Protein AF-A0A925R4R4-F1 (afdb_monomer)

pLDDT: mean 84.8, std 14.22, range [38.25, 97.5]

Radius of gyration: 17.51 Å; Cα contacts (8 Å, |Δi|>4): 88; chains: 1; bounding box: 53×33×51 Å

Structure (mmCIF, N/CA/C/O backbone):
data_AF-A0A925R4R4-F1
#
_entry.id   AF-A0A925R4R4-F1
#
loop_
_atom_site.group_PDB
_atom_site.id
_atom_site.type_symbol
_atom_site.label_atom_id
_atom_site.label_alt_id
_atom_site.label_comp_id
_atom_site.label_asym_id
_atom_site.label_entity_id
_atom_site.label_seq_id
_atom_site.pdbx_PDB_ins_code
_atom_site.Cartn_x
_atom_site.Cartn_y
_atom_site.Cartn_z
_atom_site.occupancy
_atom_site.B_iso_or_equiv
_atom_site.auth_seq_id
_atom_site.auth_comp_id
_atom_site.auth_asym_id
_atom_site.auth_atom_id
_atom_site.pdbx_PDB_model_num
ATOM 1 N N . MET A 1 1 ? 38.343 -11.899 -3.369 1.00 38.25 1 MET A N 1
ATOM 2 C CA . MET A 1 1 ? 37.595 -11.495 -4.575 1.00 38.25 1 MET A CA 1
ATOM 3 C C . MET A 1 1 ? 36.294 -10.876 -4.097 1.00 38.25 1 MET A C 1
ATOM 5 O O . MET A 1 1 ? 35.310 -11.574 -3.901 1.00 38.25 1 MET A O 1
ATOM 9 N N . THR A 1 2 ? 36.350 -9.599 -3.729 1.00 48.00 2 THR A N 1
ATOM 10 C CA . THR A 1 2 ? 35.191 -8.818 -3.292 1.00 48.00 2 THR A CA 1
ATOM 11 C C . THR A 1 2 ? 34.324 -8.568 -4.515 1.00 48.00 2 THR A C 1
ATOM 13 O O . THR A 1 2 ? 34.769 -7.934 -5.466 1.00 48.00 2 THR A O 1
ATOM 16 N N . ILE A 1 3 ? 33.123 -9.143 -4.524 1.00 58.44 3 ILE A N 1
ATOM 17 C CA . ILE A 1 3 ? 32.081 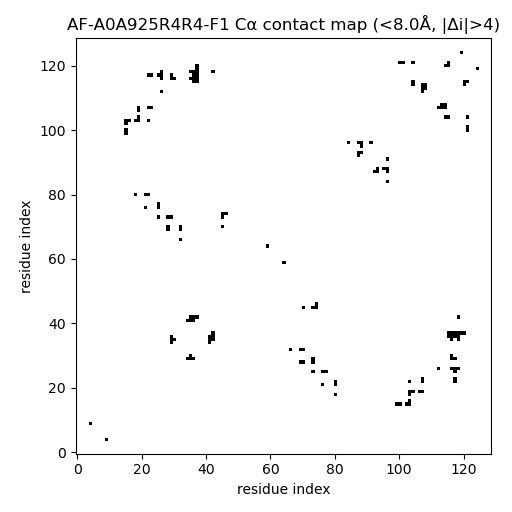-8.772 -5.476 1.00 58.44 3 ILE A CA 1
ATOM 18 C C . ILE A 1 3 ? 31.743 -7.320 -5.137 1.00 58.44 3 ILE A C 1
ATOM 20 O O . ILE A 1 3 ? 31.110 -7.072 -4.113 1.00 58.44 3 ILE A O 1
ATOM 24 N N . ASP A 1 4 ? 32.232 -6.367 -5.932 1.00 63.25 4 ASP A N 1
ATOM 25 C CA . ASP A 1 4 ? 31.729 -4.995 -5.890 1.00 63.25 4 ASP A CA 1
ATOM 26 C C . ASP A 1 4 ? 30.260 -5.077 -6.305 1.00 63.25 4 ASP A C 1
ATOM 28 O O . ASP A 1 4 ? 29.926 -5.232 -7.481 1.00 63.25 4 ASP A O 1
ATOM 32 N N . ALA A 1 5 ? 29.376 -5.115 -5.311 1.00 72.81 5 ALA A N 1
ATOM 33 C CA . ALA A 1 5 ? 27.947 -5.131 -5.548 1.00 72.81 5 ALA A CA 1
ATOM 34 C C . ALA A 1 5 ? 27.579 -3.833 -6.269 1.00 72.81 5 ALA A C 1
ATOM 36 O O . ALA A 1 5 ? 27.929 -2.748 -5.800 1.00 72.81 5 ALA A O 1
ATOM 37 N N . ASP A 1 6 ? 26.877 -3.946 -7.400 1.00 86.25 6 ASP A N 1
ATOM 38 C CA . ASP A 1 6 ? 26.402 -2.782 -8.144 1.00 86.25 6 ASP A CA 1
ATOM 39 C C . ASP A 1 6 ? 25.627 -1.858 -7.181 1.00 86.25 6 ASP A C 1
ATOM 41 O O . ASP A 1 6 ? 24.615 -2.279 -6.603 1.00 86.25 6 ASP A O 1
ATOM 45 N N . PRO A 1 7 ? 26.074 -0.604 -6.975 1.00 86.31 7 PRO A N 1
ATOM 46 C CA . PRO A 1 7 ? 25.433 0.318 -6.044 1.00 86.31 7 PRO A CA 1
ATOM 47 C C . PRO A 1 7 ? 23.960 0.572 -6.387 1.00 86.31 7 PRO A C 1
ATOM 49 O O . PRO A 1 7 ? 23.170 0.888 -5.492 1.00 86.31 7 PRO A O 1
ATOM 52 N N . ARG A 1 8 ? 23.559 0.403 -7.655 1.00 85.56 8 ARG A N 1
ATOM 53 C CA . ARG A 1 8 ? 22.151 0.476 -8.068 1.00 85.56 8 ARG A CA 1
ATOM 54 C C . ARG A 1 8 ? 21.357 -0.719 -7.559 1.00 85.56 8 ARG A C 1
ATOM 56 O O . ARG A 1 8 ? 20.294 -0.519 -6.978 1.00 85.56 8 ARG A O 1
ATOM 63 N N . ALA A 1 9 ? 21.887 -1.930 -7.706 1.00 86.62 9 ALA A N 1
ATOM 64 C CA . ALA A 1 9 ? 21.247 -3.146 -7.210 1.00 86.62 9 ALA A CA 1
ATOM 65 C C . ALA A 1 9 ? 21.070 -3.110 -5.682 1.00 86.62 9 ALA A C 1
ATOM 67 O O . ALA A 1 9 ? 19.983 -3.387 -5.177 1.00 86.62 9 ALA A O 1
ATOM 68 N N . VAL A 1 10 ? 22.095 -2.664 -4.945 1.00 90.38 10 VAL A N 1
ATOM 69 C CA . VAL A 1 10 ? 22.011 -2.491 -3.481 1.00 90.38 10 VAL A CA 1
ATOM 70 C C . VAL A 1 10 ? 20.940 -1.466 -3.097 1.00 90.38 10 VAL A C 1
ATOM 72 O O . VAL A 1 10 ? 20.226 -1.649 -2.110 1.00 90.38 10 VAL A O 1
ATOM 75 N N . ARG A 1 11 ? 20.805 -0.377 -3.862 1.00 88.31 11 ARG A N 1
ATOM 76 C CA . ARG A 1 11 ? 19.768 0.633 -3.623 1.00 88.31 11 ARG A CA 1
ATOM 77 C C . ARG A 1 11 ? 18.367 0.075 -3.869 1.00 88.31 11 ARG A C 1
ATOM 79 O O . ARG A 1 11 ? 17.511 0.276 -3.012 1.00 88.31 11 ARG A O 1
ATOM 86 N N . LEU A 1 12 ? 18.150 -0.638 -4.976 1.00 88.56 12 LEU A N 1
ATOM 87 C CA . LEU A 1 12 ? 16.862 -1.273 -5.280 1.00 88.56 12 LEU A CA 1
ATOM 88 C C . LEU A 1 12 ? 16.451 -2.247 -4.175 1.00 88.56 12 LEU A C 1
ATOM 90 O O . LEU A 1 12 ? 15.332 -2.166 -3.682 1.00 88.56 12 LEU A O 1
ATOM 94 N N . GLN A 1 13 ? 17.377 -3.088 -3.714 1.00 89.88 13 GLN A N 1
ATOM 95 C CA . GLN A 1 13 ? 17.101 -4.041 -2.641 1.00 89.88 13 GLN A CA 1
ATOM 96 C C . GLN A 1 13 ? 16.700 -3.343 -1.331 1.00 89.88 13 GLN A C 1
ATOM 98 O O . GLN A 1 13 ? 15.817 -3.801 -0.608 1.00 89.88 13 GLN A O 1
ATOM 103 N N . ARG A 1 14 ? 17.325 -2.201 -1.011 1.00 89.31 14 ARG A N 1
ATOM 104 C CA . ARG A 1 14 ? 16.925 -1.388 0.149 1.00 89.31 14 ARG A CA 1
ATOM 105 C C . ARG A 1 14 ? 15.538 -0.779 -0.036 1.00 89.31 14 ARG A C 1
ATOM 107 O O . ARG A 1 14 ? 14.764 -0.769 0.915 1.00 89.31 14 ARG A O 1
ATOM 114 N N . MET A 1 15 ? 15.231 -0.283 -1.235 1.00 89.62 15 MET A N 1
ATOM 115 C CA . MET A 1 15 ? 13.910 0.261 -1.565 1.00 89.62 15 MET A CA 1
ATOM 116 C C . MET A 1 15 ? 12.824 -0.810 -1.412 1.00 89.62 15 MET A C 1
ATOM 118 O O . MET A 1 15 ? 11.823 -0.548 -0.750 1.00 89.62 15 MET A O 1
ATOM 122 N N . GLU A 1 16 ? 13.054 -2.013 -1.944 1.00 90.44 16 GLU A N 1
ATOM 123 C CA . GLU A 1 16 ? 12.167 -3.174 -1.804 1.00 90.44 16 GLU A CA 1
ATOM 124 C C . GLU A 1 16 ? 11.945 -3.523 -0.329 1.00 90.44 16 GLU A C 1
ATOM 126 O O . GLU A 1 16 ? 10.805 -3.573 0.130 1.00 90.44 16 GLU A O 1
ATOM 131 N N . ALA A 1 17 ? 13.024 -3.681 0.445 1.00 90.62 17 ALA A N 1
ATOM 132 C CA . ALA A 1 17 ? 12.938 -4.050 1.855 1.00 90.62 17 ALA A CA 1
ATOM 133 C C . ALA A 1 17 ? 12.178 -3.007 2.692 1.00 90.62 17 ALA A C 1
ATOM 135 O O . ALA A 1 17 ? 11.295 -3.365 3.473 1.00 90.62 17 ALA A O 1
ATOM 136 N N . SER A 1 18 ? 12.480 -1.715 2.513 1.00 91.31 18 SER A N 1
ATOM 137 C CA . SER A 1 18 ? 11.774 -0.635 3.214 1.00 91.31 18 SER A CA 1
ATOM 138 C C . SER A 1 18 ? 10.297 -0.565 2.827 1.00 91.31 18 SER A C 1
ATOM 140 O O . SER A 1 18 ? 9.448 -0.296 3.678 1.00 91.31 18 SER A O 1
ATOM 142 N N . PHE A 1 19 ? 9.973 -0.822 1.560 1.00 93.38 19 PHE A N 1
ATOM 143 C CA . PHE A 1 19 ? 8.595 -0.830 1.086 1.00 93.38 19 PHE A CA 1
ATOM 144 C C . PHE A 1 19 ? 7.809 -2.037 1.618 1.00 93.38 19 PHE A C 1
ATOM 146 O O . PHE A 1 19 ? 6.690 -1.881 2.106 1.00 93.38 19 PHE A O 1
ATOM 153 N N . ALA A 1 20 ? 8.414 -3.227 1.630 1.00 92.88 20 ALA A N 1
ATOM 154 C CA . ALA A 1 20 ? 7.814 -4.423 2.216 1.00 92.88 20 ALA A CA 1
ATOM 155 C C . ALA A 1 20 ? 7.548 -4.255 3.723 1.00 92.88 20 ALA A C 1
ATOM 157 O O . ALA A 1 20 ? 6.484 -4.637 4.215 1.00 92.88 20 ALA A O 1
ATOM 158 N N . GLU A 1 21 ? 8.472 -3.635 4.466 1.00 94.88 21 GLU A N 1
ATOM 159 C CA . GLU A 1 21 ? 8.277 -3.335 5.890 1.00 94.88 21 GLU A CA 1
ATOM 160 C C . GLU A 1 21 ? 7.118 -2.351 6.116 1.00 94.88 21 GLU A C 1
ATOM 162 O O . GLU A 1 21 ? 6.281 -2.567 7.005 1.00 94.88 21 GLU A O 1
ATOM 167 N N . LEU A 1 22 ? 7.041 -1.301 5.290 1.00 96.06 22 LEU A N 1
ATOM 168 C CA . LEU A 1 22 ? 5.944 -0.336 5.300 1.00 96.06 22 LEU A CA 1
ATOM 169 C C . LEU A 1 22 ? 4.597 -1.036 5.078 1.00 96.06 22 LEU A C 1
ATOM 171 O O . LEU A 1 22 ? 3.685 -0.879 5.896 1.00 96.06 22 LEU A O 1
ATOM 175 N N . ASN A 1 23 ? 4.487 -1.865 4.039 1.00 96.00 23 ASN A N 1
ATOM 176 C CA . ASN A 1 23 ? 3.253 -2.584 3.724 1.00 96.00 23 ASN A CA 1
ATOM 177 C C . ASN A 1 23 ? 2.877 -3.581 4.824 1.00 96.00 23 ASN A C 1
ATOM 179 O O . ASN A 1 23 ? 1.710 -3.677 5.206 1.00 96.00 23 ASN A O 1
ATOM 183 N N . ALA A 1 24 ? 3.859 -4.253 5.432 1.00 96.88 24 ALA A N 1
ATOM 184 C CA . ALA A 1 24 ? 3.606 -5.162 6.545 1.00 96.88 24 ALA A CA 1
ATOM 185 C C . ALA A 1 24 ? 3.057 -4.414 7.768 1.00 96.88 24 ALA A C 1
ATOM 187 O O . ALA A 1 24 ? 2.192 -4.926 8.484 1.00 96.88 24 ALA A O 1
ATOM 188 N N . ARG A 1 25 ? 3.538 -3.191 8.027 1.00 97.44 25 ARG A N 1
ATOM 189 C CA . ARG A 1 25 ? 3.017 -2.349 9.111 1.00 97.44 25 ARG A CA 1
ATOM 190 C C . ARG A 1 25 ? 1.590 -1.884 8.827 1.00 97.44 25 ARG A C 1
ATOM 192 O O . ARG A 1 25 ? 0.762 -1.959 9.735 1.00 97.44 25 ARG A O 1
ATOM 199 N N . ILE A 1 26 ? 1.297 -1.480 7.591 1.00 97.50 26 ILE A N 1
ATOM 200 C CA . ILE A 1 26 ? -0.058 -1.125 7.140 1.00 97.50 26 ILE A CA 1
ATOM 201 C C . ILE A 1 26 ? -1.009 -2.314 7.330 1.00 97.50 26 ILE A C 1
ATOM 203 O O . ILE A 1 26 ? -2.034 -2.164 7.993 1.00 97.50 26 ILE A O 1
ATOM 207 N N . ALA A 1 27 ? -0.638 -3.505 6.849 1.00 96.69 27 ALA A N 1
ATOM 208 C CA . ALA A 1 27 ? -1.450 -4.715 6.976 1.00 96.69 27 ALA A CA 1
ATOM 209 C C . ALA A 1 27 ? -1.728 -5.079 8.446 1.00 96.69 27 ALA A C 1
ATOM 211 O O . ALA A 1 27 ? -2.871 -5.344 8.821 1.00 96.69 27 ALA A O 1
ATOM 212 N N . ARG A 1 28 ? -0.709 -5.033 9.319 1.00 97.19 28 ARG A N 1
ATOM 213 C CA . ARG A 1 28 ? -0.894 -5.289 10.760 1.00 97.19 28 ARG A CA 1
ATOM 214 C C . ARG A 1 28 ? -1.844 -4.292 11.416 1.00 97.19 28 ARG A C 1
ATOM 216 O O . ARG A 1 28 ? -2.669 -4.702 12.227 1.00 97.19 28 ARG A O 1
ATOM 223 N N . LEU A 1 29 ? -1.730 -3.005 11.089 1.00 96.56 29 LEU A N 1
ATOM 224 C CA . LEU A 1 29 ? -2.619 -1.975 11.631 1.00 96.56 29 LEU A CA 1
ATOM 225 C C . LEU A 1 29 ? -4.052 -2.149 11.128 1.00 96.56 29 LEU A C 1
ATOM 227 O O . LEU A 1 29 ? -4.976 -2.063 11.931 1.00 96.56 29 LEU A O 1
ATOM 231 N N . ALA A 1 30 ? -4.242 -2.453 9.843 1.00 95.69 30 ALA A N 1
ATOM 232 C CA . ALA A 1 30 ? -5.556 -2.731 9.272 1.00 95.69 30 ALA A CA 1
ATOM 233 C C . ALA A 1 30 ? -6.239 -3.916 9.974 1.00 95.69 30 ALA A C 1
ATOM 235 O O . ALA A 1 30 ? -7.381 -3.794 10.417 1.00 95.69 30 ALA A O 1
ATOM 236 N N . ILE A 1 31 ? -5.506 -5.017 10.179 1.00 94.56 31 ILE A N 1
ATOM 237 C CA . ILE A 1 31 ? -5.990 -6.192 10.919 1.00 94.56 31 ILE A CA 1
ATOM 238 C C . ILE A 1 31 ? -6.325 -5.826 12.369 1.00 94.56 31 ILE A C 1
ATOM 240 O O . IL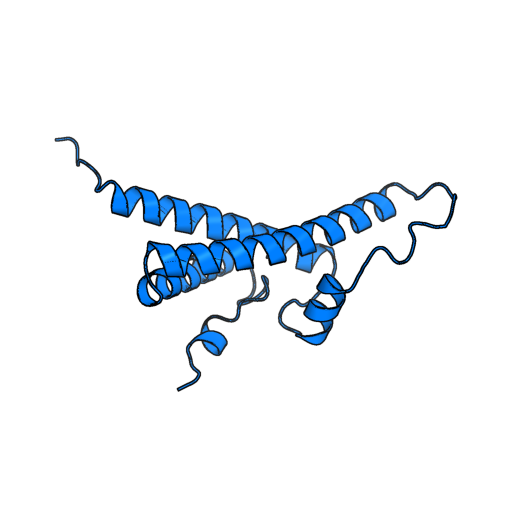E A 1 31 ? -7.407 -6.154 12.849 1.00 94.56 31 ILE A O 1
ATOM 244 N N . ALA A 1 32 ? -5.429 -5.120 13.066 1.00 94.00 32 ALA A N 1
ATOM 245 C CA . ALA A 1 32 ? -5.638 -4.727 14.460 1.00 94.00 32 ALA A CA 1
ATOM 246 C C . ALA A 1 32 ? -6.847 -3.791 14.646 1.00 94.00 32 ALA A C 1
ATOM 248 O O . ALA A 1 32 ? -7.490 -3.820 15.695 1.00 94.00 32 ALA A O 1
ATOM 249 N N . LEU A 1 33 ? -7.158 -2.974 13.638 1.00 92.69 33 LEU A N 1
ATOM 250 C CA . LEU A 1 33 ? -8.299 -2.059 13.624 1.00 92.69 33 LEU A CA 1
ATOM 251 C C . LEU A 1 33 ? -9.575 -2.692 13.044 1.00 92.69 33 LEU A C 1
ATOM 253 O O . LEU A 1 33 ? -10.626 -2.053 13.073 1.00 92.69 33 LEU A O 1
ATOM 257 N N . GLY A 1 34 ? -9.504 -3.927 12.535 1.00 92.38 34 GLY A N 1
ATOM 258 C CA . GLY A 1 34 ? -10.635 -4.622 11.917 1.00 92.38 34 GLY A CA 1
ATOM 259 C C . GLY A 1 34 ? -11.116 -3.972 10.617 1.00 92.38 34 GLY A C 1
ATOM 260 O O . GLY A 1 34 ? -12.314 -3.981 10.343 1.00 92.38 34 GLY A O 1
ATOM 261 N N . VAL A 1 35 ? -10.206 -3.373 9.846 1.00 92.38 35 VAL A N 1
ATOM 262 C CA . VAL A 1 35 ? -10.511 -2.659 8.599 1.00 92.38 35 VAL A CA 1
ATOM 263 C C . VAL A 1 35 ? -10.013 -3.449 7.398 1.00 92.38 35 VAL A C 1
ATOM 265 O O . VAL A 1 35 ? -8.857 -3.869 7.353 1.00 92.38 35 VAL A O 1
ATOM 268 N N . SER A 1 36 ? -10.861 -3.589 6.386 1.00 92.94 36 SER A N 1
ATOM 269 C CA . SER A 1 36 ? -10.492 -4.133 5.085 1.00 92.94 36 SER A CA 1
ATOM 270 C C . SER A 1 36 ? -10.057 -3.013 4.144 1.00 92.94 36 SER A C 1
ATOM 272 O O . SER A 1 36 ? -10.884 -2.303 3.575 1.00 92.94 36 SER A O 1
ATOM 274 N N . LEU A 1 37 ? -8.749 -2.876 3.917 1.00 91.81 37 LEU A N 1
ATOM 275 C CA . LEU A 1 37 ? -8.215 -1.880 2.976 1.00 91.81 37 LEU A CA 1
ATOM 276 C C . LEU A 1 37 ? -8.511 -2.203 1.502 1.00 91.81 37 LEU A C 1
ATOM 278 O O . LEU A 1 37 ? -8.365 -1.335 0.650 1.00 91.81 37 LEU A O 1
ATOM 282 N N . LYS A 1 38 ? -8.969 -3.424 1.202 1.00 89.12 38 LYS A N 1
ATOM 283 C CA . LYS A 1 38 ? -9.465 -3.807 -0.129 1.00 89.12 38 LYS A CA 1
ATOM 284 C C . LYS A 1 38 ? -10.801 -3.160 -0.475 1.00 89.12 38 LYS A C 1
ATOM 286 O O . LYS A 1 38 ? -11.156 -3.056 -1.645 1.00 89.12 38 LYS A O 1
ATOM 291 N N . ASN A 1 39 ? -11.578 -2.799 0.543 1.00 87.94 39 ASN A N 1
ATOM 292 C CA . ASN A 1 39 ? -12.862 -2.151 0.365 1.00 87.94 39 ASN A CA 1
ATOM 293 C C . ASN A 1 39 ? -12.632 -0.641 0.253 1.00 87.94 39 ASN A C 1
ATOM 295 O O . ASN A 1 39 ? -12.299 0.013 1.240 1.00 87.94 39 ASN A O 1
ATOM 299 N N . GLU A 1 40 ? -12.838 -0.081 -0.940 1.00 85.19 40 GLU A N 1
ATOM 300 C CA . GLU A 1 40 ? -12.631 1.348 -1.215 1.00 85.19 40 GLU A CA 1
ATOM 301 C C . GLU A 1 40 ? -13.426 2.255 -0.263 1.00 85.19 40 GLU A C 1
ATOM 303 O O . GLU A 1 40 ? -12.925 3.300 0.146 1.00 85.19 40 GLU A O 1
ATOM 308 N N . ASN A 1 41 ? -14.616 1.836 0.183 1.00 87.56 41 ASN A N 1
ATOM 309 C CA . ASN A 1 41 ? -15.406 2.599 1.154 1.00 87.56 41 ASN A CA 1
ATOM 310 C C . ASN A 1 41 ? -14.754 2.621 2.543 1.00 87.56 41 ASN A C 1
ATOM 312 O O . ASN A 1 41 ? -14.790 3.634 3.244 1.00 87.56 41 ASN A O 1
ATOM 316 N N . GLU A 1 42 ? -14.153 1.508 2.962 1.00 88.75 42 GLU A N 1
ATOM 317 C CA . GLU A 1 42 ? -13.440 1.432 4.237 1.00 88.75 42 GLU A CA 1
ATOM 318 C C . GLU A 1 42 ? -12.108 2.171 4.183 1.00 88.75 42 GLU A C 1
ATOM 320 O O . GLU A 1 42 ? -11.765 2.868 5.139 1.00 88.75 42 GLU A O 1
ATOM 325 N N . LEU A 1 43 ? -11.400 2.091 3.056 1.00 88.75 43 LEU A N 1
ATOM 326 C CA . LEU A 1 43 ? -10.212 2.896 2.799 1.00 88.75 43 LEU A CA 1
ATOM 327 C C . LEU A 1 43 ? -10.549 4.393 2.834 1.00 88.75 43 LEU A C 1
ATOM 329 O O . LEU A 1 43 ? -9.896 5.156 3.546 1.00 88.75 43 LEU A O 1
ATOM 333 N N . ALA A 1 44 ? -11.610 4.818 2.143 1.00 87.62 44 ALA A N 1
ATOM 334 C CA . ALA A 1 44 ? -12.088 6.196 2.188 1.00 87.62 44 ALA A CA 1
ATOM 335 C C . ALA A 1 44 ? -12.437 6.613 3.624 1.00 87.62 44 ALA A C 1
ATOM 337 O O . ALA A 1 44 ? -12.052 7.696 4.061 1.00 87.62 44 ALA A O 1
ATOM 338 N N . ARG A 1 45 ? -13.079 5.736 4.406 1.00 88.44 45 ARG A N 1
ATOM 339 C CA . ARG A 1 45 ? -13.350 5.986 5.829 1.00 88.44 45 ARG A CA 1
ATOM 340 C C . ARG A 1 45 ? -12.062 6.196 6.629 1.00 88.44 45 ARG A C 1
ATOM 342 O O . ARG A 1 45 ? -11.996 7.170 7.371 1.00 88.44 45 ARG A O 1
ATOM 349 N N . VAL A 1 46 ? -11.033 5.360 6.451 1.00 89.12 46 VAL A N 1
ATOM 350 C CA . VAL A 1 46 ? -9.709 5.530 7.097 1.00 89.12 46 VAL A CA 1
ATOM 351 C C . VAL A 1 46 ? -9.123 6.908 6.779 1.00 89.12 46 VAL A C 1
ATOM 353 O O . VAL A 1 46 ? -8.619 7.598 7.668 1.00 89.12 46 VAL A O 1
ATOM 356 N N . MET A 1 47 ? -9.219 7.331 5.517 1.00 88.88 47 MET A N 1
ATOM 357 C CA . MET A 1 47 ? -8.691 8.616 5.054 1.00 88.88 47 MET A CA 1
ATOM 358 C C . MET A 1 47 ? -9.489 9.810 5.594 1.00 88.88 47 MET A C 1
ATOM 360 O O . MET A 1 47 ? -8.896 10.817 5.984 1.00 88.88 47 MET A O 1
ATOM 364 N N . HIS A 1 48 ? -10.815 9.687 5.673 1.00 83.75 48 HIS A N 1
ATOM 365 C CA . HIS A 1 48 ? -11.723 10.752 6.103 1.00 83.75 48 HIS A CA 1
ATOM 366 C C . HIS A 1 48 ? -11.946 10.836 7.610 1.00 83.75 48 HIS A C 1
ATOM 368 O O . HIS A 1 48 ? -12.532 11.818 8.064 1.00 83.75 48 HIS A O 1
ATOM 374 N N . GLN A 1 49 ? -11.489 9.859 8.398 1.00 71.44 49 GLN A N 1
ATOM 375 C CA . GLN A 1 49 ? -11.639 9.860 9.852 1.00 71.44 49 GLN A CA 1
ATOM 376 C C . GLN A 1 49 ? -10.716 10.912 10.496 1.00 71.44 49 GLN A C 1
ATOM 378 O O . GLN A 1 49 ? -9.722 10.622 11.165 1.00 71.44 49 GLN A O 1
ATOM 383 N N . LEU A 1 50 ? -11.045 12.186 10.280 1.00 57.19 50 LEU A N 1
ATOM 384 C CA . LEU A 1 50 ? -10.574 13.318 11.057 1.00 57.19 50 LEU A CA 1
ATOM 385 C C . LEU A 1 50 ? -11.274 13.260 12.410 1.00 57.19 50 LEU A C 1
ATOM 387 O O . LEU A 1 50 ? -12.413 13.685 12.542 1.00 57.19 50 LEU A O 1
ATOM 3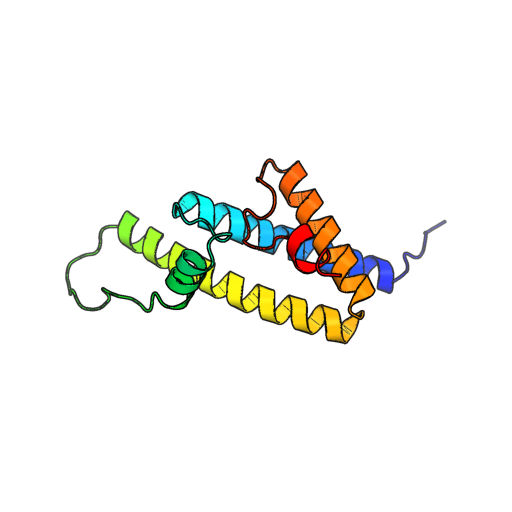91 N N . HIS A 1 51 ? -10.582 12.685 13.393 1.00 54.38 51 HIS A N 1
ATOM 392 C CA . HIS A 1 51 ? -10.728 12.968 14.825 1.00 54.38 51 HIS A CA 1
ATOM 393 C C . HIS A 1 51 ? -12.167 13.255 15.296 1.00 54.38 51 HIS A C 1
ATOM 395 O O . HIS A 1 51 ? -12.411 14.227 16.012 1.00 54.38 51 HIS A O 1
ATOM 401 N N . ALA A 1 52 ? -13.135 12.413 14.929 1.00 49.19 52 ALA A N 1
ATOM 402 C CA . ALA A 1 52 ? -14.468 12.482 15.506 1.00 49.19 52 ALA A CA 1
ATOM 403 C C . ALA A 1 52 ? -14.374 11.987 16.960 1.00 49.19 52 ALA A C 1
ATOM 405 O O . ALA A 1 52 ? -14.613 10.808 17.211 1.00 49.19 52 ALA A O 1
ATOM 406 N N . LYS A 1 53 ? -13.924 12.880 17.865 1.00 50.34 53 LYS A N 1
ATOM 407 C CA . LYS A 1 53 ? -13.934 12.862 19.352 1.00 50.34 53 LYS A CA 1
ATOM 408 C C . LYS A 1 53 ? -12.649 13.414 20.001 1.00 50.34 53 LYS A C 1
ATOM 410 O O . LYS A 1 53 ? -12.175 12.857 20.989 1.00 50.34 53 LYS A O 1
ATOM 415 N N . THR A 1 54 ? -12.101 14.532 19.522 1.00 47.38 54 THR A N 1
ATOM 416 C CA . THR A 1 54 ? -11.163 15.314 20.363 1.00 47.38 54 THR A CA 1
ATOM 417 C C . THR A 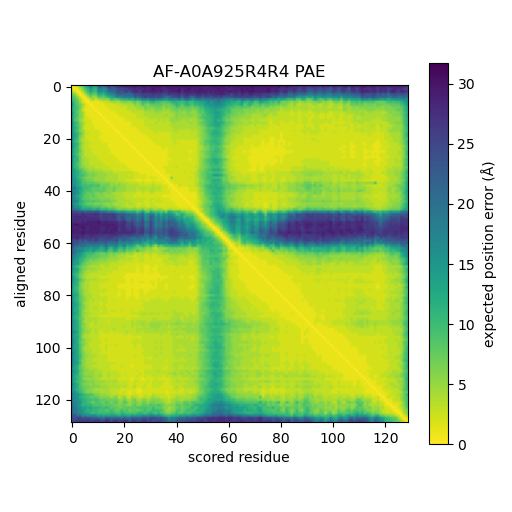1 54 ? -11.884 16.293 21.305 1.00 47.38 54 THR A C 1
ATOM 419 O O . THR A 1 54 ? -11.261 16.822 22.214 1.00 47.38 54 THR A O 1
ATOM 422 N N . GLU A 1 55 ? -13.208 16.460 21.204 1.00 47.78 55 GLU A N 1
ATOM 423 C CA . GLU A 1 55 ? -13.963 17.385 22.072 1.00 47.78 55 GLU A CA 1
ATOM 424 C C . GLU A 1 55 ? -14.897 16.700 23.078 1.00 47.78 55 GLU A C 1
ATOM 426 O O . GLU A 1 55 ? -16.052 17.075 23.252 1.00 47.78 55 GLU A O 1
ATOM 431 N N . SER A 1 56 ? -14.398 15.703 23.808 1.00 49.06 56 SER A N 1
ATOM 432 C CA . SER A 1 56 ? -14.931 15.476 25.154 1.00 49.06 56 SER A CA 1
ATOM 433 C C . SER A 1 56 ? -13.772 15.519 26.132 1.00 49.06 56 SER A C 1
ATOM 435 O O . SER A 1 56 ? -12.935 14.617 26.129 1.00 49.06 56 SER A O 1
ATOM 437 N N . HIS A 1 57 ? -13.730 16.560 26.960 1.00 48.66 57 HIS A N 1
ATOM 438 C CA . HIS A 1 57 ? -12.841 16.724 28.113 1.00 48.66 57 HIS A CA 1
ATOM 439 C C . HIS A 1 57 ? -13.112 15.676 29.217 1.00 48.66 57 HIS A C 1
ATOM 441 O O . HIS A 1 57 ? -13.270 16.004 30.387 1.00 48.66 57 HIS A O 1
ATOM 447 N N . GLY A 1 58 ? -13.194 14.400 28.845 1.00 53.75 58 GLY A N 1
ATOM 448 C CA . GLY A 1 58 ? -13.279 13.253 29.733 1.00 53.75 58 GLY A CA 1
ATOM 449 C C . GLY A 1 58 ? -12.046 12.391 29.519 1.00 53.75 58 GLY A C 1
ATOM 450 O O . GLY A 1 58 ? -11.664 12.133 28.380 1.00 53.75 58 GLY A O 1
ATOM 451 N N . PHE A 1 59 ? -11.409 11.992 30.616 1.00 55.19 59 PHE A N 1
ATOM 452 C CA . PHE A 1 59 ? -10.256 11.096 30.669 1.00 55.19 59 PHE A CA 1
ATOM 453 C C . PHE A 1 59 ? -10.443 9.907 29.707 1.00 55.19 59 PHE A C 1
ATOM 455 O O . PHE A 1 59 ? -11.155 8.956 30.023 1.00 55.19 59 PHE A O 1
ATOM 462 N N . GLN A 1 60 ? -9.853 9.975 28.507 1.00 63.34 60 GLN A N 1
ATOM 463 C CA . GLN A 1 60 ? -9.872 8.840 27.590 1.00 63.34 60 GLN A CA 1
ATOM 464 C C . GLN A 1 60 ? -9.059 7.722 28.221 1.00 63.34 60 GLN A C 1
ATOM 466 O O . GLN A 1 60 ? -7.920 7.925 28.654 1.00 63.34 60 GLN A O 1
ATOM 471 N N . SER A 1 61 ? -9.657 6.542 28.286 1.00 71.69 61 SER A N 1
ATOM 472 C CA . SER A 1 61 ? -8.987 5.379 28.830 1.00 71.69 61 SER A CA 1
ATOM 473 C C . SER A 1 61 ? -7.836 4.963 27.883 1.00 71.69 61 SER A C 1
ATOM 475 O O . SER A 1 61 ? -7.749 5.366 26.715 1.00 71.69 61 SER A O 1
ATOM 477 N N . THR A 1 62 ? -6.822 4.278 28.416 1.00 79.12 62 THR A N 1
ATOM 478 C CA . THR A 1 62 ? -5.568 4.023 27.679 1.00 79.12 62 THR A CA 1
ATOM 479 C C . THR A 1 62 ? -5.737 3.197 26.386 1.00 79.12 62 THR A C 1
ATOM 481 O O . THR A 1 62 ? -4.981 3.440 25.439 1.00 79.12 62 THR A O 1
ATOM 484 N N . PRO A 1 63 ? -6.690 2.247 26.262 1.00 80.81 63 PRO A N 1
ATOM 485 C CA . PRO A 1 63 ? -7.013 1.559 25.011 1.00 80.81 63 PRO A CA 1
ATOM 486 C C . PRO A 1 63 ? -7.577 2.481 23.921 1.00 80.81 63 PRO A C 1
ATOM 488 O O . PRO A 1 63 ? -7.141 2.367 22.778 1.00 80.81 63 PRO A O 1
ATOM 491 N N . GLU A 1 64 ? -8.468 3.421 24.247 1.00 81.25 64 GLU A N 1
ATOM 492 C CA . GLU A 1 64 ? -9.070 4.347 23.275 1.00 81.25 64 GLU A CA 1
ATOM 493 C C . GLU A 1 64 ? -8.012 5.276 22.682 1.00 81.25 64 GLU A C 1
ATOM 495 O O . GLU A 1 64 ? -7.959 5.470 21.466 1.00 81.25 64 GLU A O 1
ATOM 500 N N . ARG A 1 65 ? -7.098 5.780 23.520 1.00 83.00 65 ARG A N 1
ATOM 501 C CA . ARG A 1 65 ? -5.961 6.580 23.049 1.00 83.00 65 ARG A CA 1
ATOM 502 C C . ARG A 1 65 ? -5.041 5.769 22.136 1.00 83.00 65 ARG A C 1
ATOM 504 O O . ARG A 1 65 ? -4.609 6.277 21.104 1.00 83.00 65 ARG A O 1
ATOM 511 N N . ARG A 1 66 ? -4.749 4.510 22.488 1.00 86.31 66 ARG A N 1
ATOM 512 C CA . ARG A 1 66 ? -3.937 3.617 21.640 1.00 86.31 66 ARG A CA 1
ATOM 513 C C . ARG A 1 66 ? -4.599 3.380 20.287 1.00 86.31 66 ARG A C 1
ATOM 515 O O . ARG A 1 66 ? -3.923 3.498 19.270 1.00 86.31 66 ARG A O 1
ATOM 522 N N . GLN A 1 67 ? -5.904 3.123 20.272 1.00 88.19 67 GLN A N 1
ATOM 523 C CA . GLN A 1 67 ? -6.658 2.936 19.037 1.00 88.19 67 GLN A CA 1
ATOM 524 C C . GLN A 1 67 ? -6.648 4.208 18.173 1.00 88.19 67 GLN A C 1
ATOM 526 O O . GLN A 1 67 ? -6.397 4.131 16.973 1.00 88.19 67 GLN A O 1
ATOM 531 N N . ALA A 1 68 ? -6.824 5.395 18.764 1.00 87.00 68 ALA A N 1
ATOM 532 C CA . ALA A 1 68 ? -6.719 6.667 18.044 1.00 87.00 68 ALA A CA 1
ATOM 533 C C . ALA A 1 68 ? -5.318 6.899 17.439 1.00 87.00 68 ALA A C 1
ATOM 535 O O . ALA A 1 68 ? -5.198 7.370 16.302 1.00 87.00 68 ALA A O 1
ATOM 536 N N . CYS A 1 69 ? -4.255 6.524 18.161 1.00 90.19 69 CYS A N 1
ATOM 537 C CA . CYS A 1 69 ? -2.890 6.551 17.632 1.00 90.19 69 CYS A CA 1
ATOM 538 C C . CYS A 1 69 ? -2.718 5.578 16.457 1.00 90.19 69 CYS A C 1
ATOM 540 O O . CYS A 1 69 ? -2.143 5.970 15.448 1.00 90.19 69 CYS A O 1
ATOM 542 N N . GLN A 1 70 ? -3.256 4.358 16.547 1.00 93.19 70 GLN A N 1
ATOM 543 C CA . GLN A 1 70 ? -3.203 3.365 15.465 1.00 93.19 70 GLN A CA 1
ATOM 544 C C . GLN A 1 70 ? -3.932 3.842 14.201 1.00 93.19 70 GLN A C 1
ATOM 546 O O . GLN A 1 70 ? -3.407 3.680 13.104 1.00 93.19 70 GLN A O 1
ATOM 551 N N . TRP A 1 71 ? -5.099 4.480 14.340 1.00 92.94 71 TRP A N 1
ATOM 552 C CA . TRP A 1 71 ? -5.812 5.103 13.216 1.00 92.94 71 TRP A CA 1
ATOM 553 C C . TRP A 1 71 ? -4.993 6.210 12.551 1.00 92.94 71 TRP A C 1
ATOM 555 O O . TRP A 1 71 ? -4.870 6.257 11.326 1.00 92.94 71 TRP A O 1
ATOM 565 N N . THR A 1 72 ? -4.417 7.095 13.367 1.00 92.38 72 THR A N 1
ATOM 566 C CA . THR A 1 72 ? -3.573 8.197 12.886 1.00 92.38 72 THR A CA 1
ATOM 567 C C . THR A 1 72 ? -2.343 7.667 12.159 1.00 92.38 72 THR A C 1
ATOM 569 O O . THR A 1 72 ? -1.993 8.159 11.086 1.00 92.38 72 THR A O 1
ATOM 572 N N . GLU A 1 73 ? -1.714 6.640 12.724 1.00 95.19 73 GLU A N 1
ATOM 573 C CA . GLU A 1 73 ? -0.566 5.976 12.131 1.00 95.19 73 GLU A CA 1
ATOM 574 C C . GLU A 1 73 ? -0.924 5.308 10.803 1.00 95.19 73 GLU A C 1
ATOM 576 O O . GLU A 1 73 ? -0.258 5.574 9.807 1.00 95.19 73 GLU A O 1
ATOM 581 N N . LEU A 1 74 ? -1.993 4.506 10.755 1.00 95.75 74 LEU A N 1
ATOM 582 C CA . LEU A 1 74 ? -2.424 3.827 9.533 1.00 95.75 74 LEU A CA 1
ATOM 583 C C . LEU A 1 74 ? -2.635 4.829 8.392 1.00 95.75 74 LEU A C 1
ATOM 585 O O . LEU A 1 74 ? -2.093 4.647 7.303 1.00 95.75 74 LEU A O 1
ATOM 589 N N . ARG A 1 75 ? -3.351 5.929 8.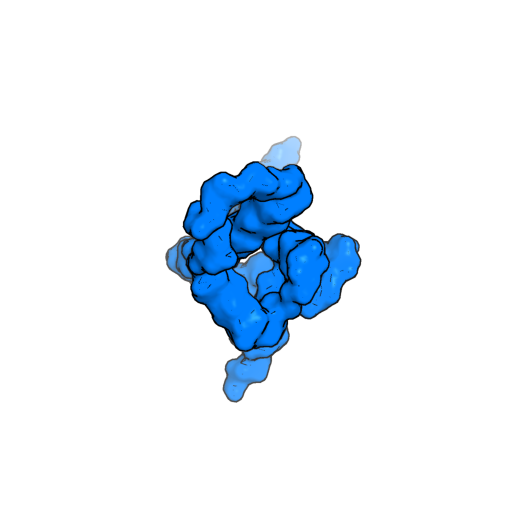655 1.00 94.62 75 ARG A N 1
ATOM 590 C CA . ARG A 1 75 ? -3.556 6.995 7.666 1.00 94.62 75 ARG A CA 1
ATOM 591 C C . ARG A 1 75 ? -2.234 7.624 7.223 1.00 94.62 75 ARG A C 1
ATOM 593 O O . ARG A 1 75 ? -2.023 7.826 6.031 1.00 94.62 75 ARG A O 1
ATOM 600 N N . GLY A 1 76 ? -1.343 7.929 8.167 1.00 95.19 76 GLY A N 1
ATOM 601 C CA . GLY A 1 76 ? -0.028 8.496 7.863 1.00 95.19 76 GLY A CA 1
ATOM 602 C C . GLY A 1 76 ? 0.816 7.579 6.977 1.00 95.19 76 GLY A C 1
ATOM 603 O O . GLY A 1 76 ? 1.423 8.049 6.016 1.00 95.19 76 GLY A O 1
ATOM 604 N N . LEU A 1 77 ? 0.806 6.274 7.250 1.00 96.75 77 LEU A N 1
ATOM 605 C CA . LEU A 1 77 ? 1.541 5.282 6.466 1.00 96.75 77 LEU A CA 1
ATOM 606 C C . LEU A 1 77 ? 0.949 5.090 5.066 1.00 96.75 77 LEU A C 1
ATOM 608 O O . LEU A 1 77 ? 1.716 4.965 4.118 1.00 96.75 77 LEU A O 1
ATOM 612 N N . LEU A 1 78 ? -0.378 5.133 4.907 1.00 95.38 78 LEU A N 1
ATOM 613 C CA . LEU A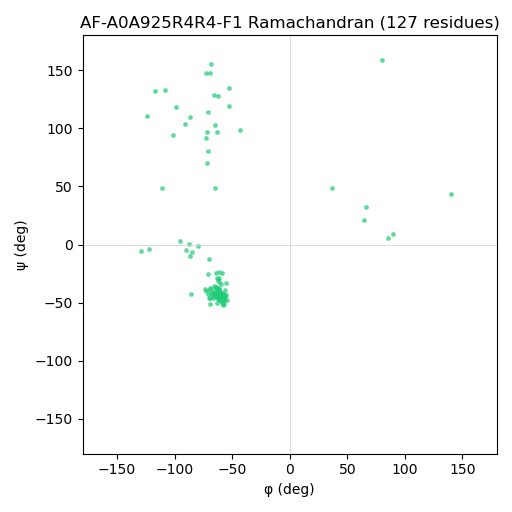 1 78 ? -1.025 5.086 3.587 1.00 95.38 78 LEU A CA 1
ATOM 614 C C . LEU A 1 78 ? -0.629 6.289 2.716 1.00 95.38 78 LEU A C 1
ATOM 616 O O . LEU A 1 78 ? -0.275 6.122 1.550 1.00 95.38 78 LEU A O 1
ATOM 620 N N . VAL A 1 79 ? -0.619 7.497 3.292 1.00 94.94 79 VAL A N 1
ATOM 621 C CA . VAL A 1 79 ? -0.162 8.713 2.591 1.00 94.94 79 VAL A CA 1
ATOM 622 C C . VAL A 1 79 ? 1.325 8.630 2.256 1.00 94.94 79 VAL A C 1
ATOM 624 O O . VAL A 1 79 ? 1.728 8.961 1.139 1.00 94.94 79 VAL A O 1
ATOM 627 N N . LEU A 1 80 ? 2.148 8.180 3.208 1.00 95.50 80 LEU A N 1
ATOM 628 C CA . LEU A 1 80 ? 3.579 7.996 2.989 1.00 95.50 80 LEU A CA 1
ATOM 629 C C . LEU A 1 80 ? 3.835 7.004 1.853 1.00 95.50 80 LEU A C 1
ATOM 631 O O . LEU A 1 80 ? 4.649 7.298 0.980 1.00 95.50 80 LEU A O 1
ATOM 635 N N . ARG A 1 81 ? 3.120 5.873 1.835 1.00 94.75 81 ARG A N 1
ATOM 636 C CA . ARG A 1 81 ? 3.244 4.847 0.798 1.00 94.75 81 ARG A CA 1
ATOM 637 C C . ARG A 1 81 ? 2.981 5.424 -0.586 1.00 94.75 81 ARG A C 1
ATOM 639 O O . ARG A 1 81 ? 3.833 5.279 -1.453 1.00 94.75 81 ARG A O 1
ATOM 646 N N . TYR A 1 82 ? 1.892 6.171 -0.753 1.00 92.50 82 TYR A N 1
ATOM 647 C CA . TYR A 1 82 ? 1.593 6.847 -2.019 1.00 92.50 82 TYR A CA 1
ATOM 648 C C . TYR A 1 82 ? 2.730 7.785 -2.467 1.00 92.50 82 TYR A C 1
ATOM 650 O O . TYR A 1 82 ? 3.135 7.795 -3.630 1.00 92.50 82 TYR A O 1
ATOM 658 N N . GLY A 1 83 ? 3.297 8.560 -1.536 1.00 93.75 83 GLY A N 1
ATOM 659 C CA . GLY A 1 83 ? 4.445 9.421 -1.829 1.00 93.75 83 GLY A CA 1
ATOM 660 C C . GLY A 1 83 ? 5.706 8.645 -2.229 1.00 93.75 83 GLY A C 1
ATOM 661 O O . GLY A 1 83 ? 6.448 9.091 -3.106 1.00 93.75 83 GLY A O 1
ATOM 662 N N . VAL A 1 84 ? 5.949 7.490 -1.604 1.00 92.31 84 VAL A N 1
ATOM 663 C CA . VAL A 1 84 ? 7.073 6.594 -1.916 1.00 92.31 84 VAL A CA 1
ATOM 664 C C . VAL A 1 84 ? 6.895 5.943 -3.287 1.00 92.31 84 VAL A C 1
ATOM 666 O O . VAL A 1 84 ? 7.824 5.983 -4.087 1.00 92.31 84 VAL A O 1
ATOM 669 N N . GLU A 1 85 ? 5.709 5.421 -3.597 1.00 92.00 85 GLU A N 1
ATOM 670 C CA . GLU A 1 85 ? 5.388 4.823 -4.901 1.00 92.00 85 GLU A CA 1
ATOM 671 C C . GLU A 1 85 ? 5.603 5.822 -6.035 1.00 92.00 85 GLU A C 1
ATOM 673 O O . GLU A 1 85 ? 6.289 5.517 -7.010 1.00 92.00 85 GLU A O 1
ATOM 678 N N . LYS A 1 86 ? 5.098 7.052 -5.872 1.00 92.69 86 LYS A N 1
ATOM 679 C CA . LYS A 1 86 ? 5.308 8.124 -6.848 1.00 92.69 86 LYS A CA 1
ATOM 680 C C . LYS A 1 86 ? 6.798 8.389 -7.081 1.00 92.69 86 LYS A C 1
ATOM 682 O O . LYS A 1 86 ? 7.243 8.445 -8.222 1.00 92.69 86 LYS A O 1
ATOM 687 N N . ARG A 1 87 ? 7.580 8.489 -6.002 1.00 92.12 87 ARG A N 1
ATOM 688 C CA . ARG A 1 87 ? 9.037 8.670 -6.090 1.00 92.12 87 ARG A CA 1
ATOM 689 C C . ARG A 1 87 ? 9.737 7.495 -6.759 1.00 92.12 87 ARG A C 1
ATOM 691 O O . ARG A 1 87 ? 10.684 7.713 -7.501 1.00 92.12 87 ARG A O 1
ATOM 698 N N . PHE A 1 88 ? 9.297 6.263 -6.518 1.00 91.69 88 PHE A N 1
ATOM 699 C CA . PHE A 1 88 ? 9.877 5.092 -7.174 1.00 91.69 88 PHE A CA 1
ATOM 700 C C . PHE A 1 88 ? 9.641 5.139 -8.681 1.00 91.69 88 PHE A C 1
ATOM 702 O O . PHE A 1 88 ? 10.579 4.895 -9.437 1.00 91.69 88 PHE A O 1
ATOM 709 N N . VAL A 1 89 ? 8.439 5.519 -9.122 1.00 92.94 89 VAL A N 1
ATOM 710 C CA . VAL A 1 89 ? 8.159 5.703 -10.553 1.00 92.94 89 VAL A CA 1
ATOM 711 C C . VAL A 1 89 ? 9.073 6.775 -11.148 1.00 92.94 89 VAL A C 1
ATOM 713 O O . VAL A 1 89 ? 9.649 6.546 -12.211 1.00 92.94 89 VAL A O 1
ATOM 716 N N . ASP A 1 90 ? 9.264 7.896 -10.451 1.00 93.31 90 ASP A N 1
ATOM 717 C CA . ASP A 1 90 ? 10.145 8.980 -10.902 1.00 93.31 90 ASP A CA 1
ATOM 718 C C . ASP A 1 90 ? 11.635 8.559 -10.941 1.00 93.31 90 ASP A C 1
ATOM 720 O O . ASP A 1 90 ? 12.377 8.992 -11.822 1.00 93.31 90 ASP A O 1
ATOM 724 N N . GLU A 1 91 ? 12.091 7.718 -10.003 1.00 90.94 91 GLU A N 1
ATOM 725 C CA . GLU A 1 91 ? 13.502 7.318 -9.866 1.00 90.94 91 GLU A CA 1
ATOM 726 C C . GLU A 1 91 ? 13.910 6.128 -10.748 1.00 90.94 91 GLU A C 1
ATOM 728 O O . GLU A 1 91 ? 15.011 6.130 -11.305 1.00 90.94 91 GLU A O 1
ATOM 733 N N . VAL A 1 92 ? 13.074 5.089 -10.839 1.00 89.88 92 VAL A N 1
ATOM 734 C CA . VAL A 1 92 ? 13.419 3.812 -11.499 1.00 89.88 92 VAL A CA 1
ATOM 735 C C . VAL A 1 92 ? 12.470 3.433 -12.637 1.00 89.88 92 VAL A C 1
ATOM 737 O O . VAL A 1 92 ? 12.713 2.451 -13.341 1.00 89.88 92 VAL A O 1
ATOM 740 N N . GLY A 1 93 ? 11.420 4.224 -12.861 1.00 92.88 93 GLY A N 1
ATOM 741 C CA . GLY A 1 93 ? 10.433 3.992 -13.906 1.00 92.88 93 GLY A CA 1
ATOM 742 C C . GLY A 1 93 ? 9.385 2.939 -13.538 1.00 92.88 93 GLY A C 1
ATOM 743 O O . GLY A 1 93 ? 9.592 2.057 -12.704 1.00 92.88 93 GLY A O 1
ATOM 744 N N . VAL A 1 94 ? 8.247 3.006 -14.233 1.00 91.19 94 VAL A N 1
ATOM 745 C CA . VAL A 1 94 ? 7.044 2.206 -13.943 1.00 91.19 94 VAL A CA 1
ATOM 746 C C . VAL A 1 94 ? 7.286 0.693 -13.940 1.00 91.19 94 VAL A C 1
ATOM 748 O O . VAL A 1 94 ? 6.763 -0.009 -13.079 1.00 91.19 94 VAL A O 1
ATOM 751 N N . THR A 1 95 ? 8.104 0.174 -14.860 1.00 90.88 95 THR A N 1
ATOM 752 C CA . THR A 1 95 ? 8.349 -1.272 -14.984 1.00 90.88 95 THR A CA 1
ATOM 753 C C . THR A 1 95 ? 9.077 -1.829 -13.765 1.00 90.88 95 THR A C 1
ATOM 755 O O . THR A 1 95 ? 8.697 -2.877 -13.245 1.00 90.88 95 THR A O 1
ATOM 758 N N . VAL A 1 96 ? 10.103 -1.120 -13.291 1.00 91.12 96 VAL A N 1
ATOM 759 C CA . VAL A 1 96 ? 10.884 -1.539 -12.122 1.00 91.12 96 VAL A CA 1
ATOM 760 C C . VAL A 1 96 ? 10.066 -1.338 -10.852 1.00 91.12 96 VAL A C 1
ATOM 762 O O . VAL A 1 96 ? 10.041 -2.218 -9.996 1.00 91.12 96 VAL A O 1
ATOM 765 N N . THR A 1 97 ? 9.320 -0.232 -10.747 1.00 92.00 97 THR A N 1
ATOM 766 C CA . THR A 1 97 ? 8.392 -0.029 -9.626 1.00 92.00 97 THR A CA 1
ATOM 767 C C . THR A 1 97 ? 7.367 -1.156 -9.545 1.00 92.00 97 THR A C 1
ATOM 769 O O . THR A 1 97 ? 7.160 -1.703 -8.469 1.00 92.00 97 THR A O 1
ATOM 772 N N . ARG A 1 98 ? 6.781 -1.577 -10.674 1.00 90.88 98 ARG A N 1
ATOM 773 C CA . ARG A 1 98 ? 5.854 -2.717 -10.721 1.00 90.88 98 ARG A CA 1
ATOM 774 C C . ARG A 1 98 ? 6.482 -3.995 -10.163 1.00 90.88 98 ARG A C 1
ATOM 776 O O . ARG A 1 98 ? 5.824 -4.695 -9.401 1.00 90.88 98 ARG A O 1
ATOM 783 N N . GLN A 1 99 ? 7.719 -4.311 -10.544 1.00 90.94 99 GLN A N 1
ATOM 784 C CA . GLN A 1 99 ? 8.421 -5.498 -10.040 1.00 90.94 99 GLN A CA 1
ATOM 785 C C . GLN A 1 99 ? 8.599 -5.432 -8.521 1.00 90.94 99 GLN A C 1
ATOM 787 O O . GLN A 1 99 ? 8.229 -6.378 -7.833 1.00 90.94 99 GLN A O 1
ATOM 792 N N . LEU A 1 100 ? 9.030 -4.280 -8.005 1.00 90.56 100 LEU A N 1
ATOM 793 C CA . LEU A 1 100 ? 9.193 -4.048 -6.571 1.00 90.56 100 LEU A CA 1
ATOM 794 C C . LEU A 1 100 ? 7.869 -4.227 -5.809 1.00 90.56 100 LEU A C 1
ATOM 796 O O . LEU A 1 100 ? 7.842 -4.875 -4.765 1.00 90.56 100 LEU A O 1
ATOM 800 N N . LEU A 1 101 ? 6.754 -3.709 -6.341 1.00 90.56 101 LEU A N 1
ATOM 801 C CA . LEU A 1 101 ? 5.426 -3.886 -5.737 1.00 90.56 101 LEU A CA 1
ATOM 802 C C . LEU A 1 101 ? 5.009 -5.363 -5.682 1.00 90.56 101 LEU A C 1
ATOM 804 O O . LEU A 1 101 ? 4.505 -5.823 -4.660 1.00 90.56 101 LEU A O 1
ATOM 808 N N . VAL A 1 102 ? 5.251 -6.119 -6.757 1.00 91.75 102 VAL A N 1
ATOM 809 C CA . VAL A 1 102 ? 4.960 -7.562 -6.812 1.00 91.75 102 VAL A CA 1
ATOM 810 C C . VAL A 1 102 ? 5.836 -8.350 -5.831 1.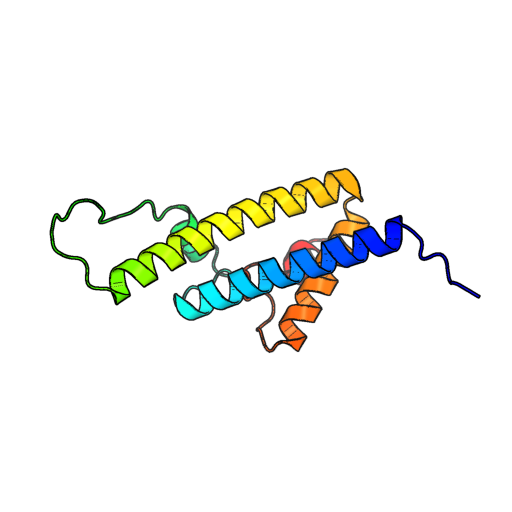00 91.75 102 VAL A C 1
ATOM 812 O O . VAL A 1 102 ? 5.350 -9.262 -5.162 1.00 91.75 102 VAL A O 1
ATOM 815 N N . GLU A 1 103 ? 7.116 -8.003 -5.708 1.00 92.00 103 GLU A N 1
ATOM 816 C CA . GLU A 1 103 ? 8.045 -8.646 -4.770 1.00 92.00 103 GLU A CA 1
ATOM 817 C C . GLU A 1 103 ? 7.679 -8.360 -3.309 1.00 92.00 103 GLU A C 1
ATOM 819 O O . GLU A 1 103 ? 7.668 -9.281 -2.481 1.00 92.00 103 GLU A O 1
ATOM 824 N N . ALA A 1 104 ? 7.298 -7.117 -3.003 1.00 90.69 104 ALA A N 1
ATOM 825 C CA . ALA A 1 104 ? 6.806 -6.723 -1.688 1.00 90.69 104 ALA A CA 1
ATOM 826 C C . ALA A 1 104 ? 5.506 -7.456 -1.319 1.00 90.69 104 ALA A C 1
ATOM 828 O O . ALA A 1 104 ? 5.377 -7.946 -0.196 1.00 90.69 104 ALA A O 1
ATOM 829 N N . GLU A 1 105 ? 4.578 -7.618 -2.264 1.00 91.38 105 GLU A N 1
ATOM 830 C CA . GLU A 1 105 ? 3.358 -8.408 -2.065 1.00 91.38 105 GLU A CA 1
ATOM 831 C C . GLU A 1 105 ? 3.685 -9.883 -1.784 1.00 91.38 105 GLU A C 1
ATOM 833 O O . GLU A 1 105 ? 3.216 -10.473 -0.806 1.00 91.38 105 GLU A O 1
ATOM 838 N N . ALA A 1 106 ? 4.575 -10.479 -2.582 1.00 92.12 106 ALA A N 1
ATOM 839 C CA . ALA A 1 106 ? 5.039 -11.844 -2.354 1.00 92.12 106 ALA A CA 1
ATOM 840 C C . ALA A 1 106 ? 5.719 -11.996 -0.981 1.00 92.12 106 ALA A C 1
ATOM 842 O O . ALA A 1 106 ? 5.606 -13.047 -0.343 1.00 92.12 106 ALA A O 1
ATOM 843 N N . HIS A 1 107 ? 6.417 -10.961 -0.504 1.00 92.00 107 HIS A N 1
ATOM 844 C CA . HIS A 1 107 ? 6.983 -10.928 0.842 1.00 92.00 107 HIS A CA 1
ATOM 845 C C . HIS A 1 107 ? 5.896 -10.962 1.921 1.00 92.00 107 HIS A C 1
ATOM 847 O O . HIS A 1 107 ? 6.006 -11.751 2.860 1.00 92.00 107 HIS A O 1
ATOM 853 N N . LEU A 1 108 ? 4.824 -10.182 1.779 1.00 92.56 108 LEU A N 1
ATOM 854 C CA . LEU A 1 108 ? 3.700 -10.212 2.718 1.00 92.56 108 LEU A CA 1
ATOM 855 C C . LEU A 1 108 ? 3.018 -11.576 2.776 1.00 92.56 108 LEU A C 1
ATOM 857 O O . LEU A 1 108 ? 2.747 -12.083 3.868 1.00 92.56 108 LEU A O 1
ATOM 861 N N . VAL A 1 109 ? 2.801 -12.204 1.624 1.00 94.00 109 VAL A N 1
ATOM 862 C CA . VAL A 1 109 ? 2.222 -13.552 1.564 1.00 94.00 109 VAL A CA 1
ATOM 863 C C . VAL A 1 109 ? 3.111 -14.559 2.301 1.00 94.00 109 VAL A C 1
ATOM 865 O O . VAL A 1 109 ? 2.604 -15.375 3.071 1.00 94.00 109 VAL A O 1
ATOM 868 N N . ARG A 1 110 ? 4.444 -14.465 2.166 1.00 94.00 110 ARG A N 1
ATOM 869 C CA . ARG A 1 110 ? 5.390 -15.300 2.938 1.00 94.00 110 ARG A CA 1
ATOM 870 C C . ARG A 1 110 ? 5.316 -15.062 4.448 1.00 94.00 110 ARG A C 1
ATOM 872 O O . ARG A 1 110 ? 5.581 -15.987 5.210 1.00 94.00 110 ARG A O 1
ATOM 879 N N . LEU A 1 111 ? 4.947 -13.858 4.884 1.00 93.00 111 LEU A N 1
ATOM 880 C CA . LEU A 1 111 ? 4.698 -13.535 6.294 1.00 93.00 111 LEU A CA 1
ATOM 881 C C . LEU A 1 111 ? 3.310 -13.992 6.788 1.00 93.00 111 LEU A C 1
ATOM 883 O O . LEU A 1 111 ? 2.999 -13.812 7.965 1.00 93.00 111 LEU A O 1
ATOM 887 N N . GLY A 1 112 ? 2.484 -14.585 5.920 1.00 94.19 112 GLY A N 1
ATOM 888 C CA . GLY A 1 112 ? 1.156 -15.104 6.254 1.00 94.19 112 GLY A CA 1
ATOM 889 C C . GLY A 1 112 ? 0.018 -14.093 6.103 1.00 94.19 112 GLY A C 1
ATOM 890 O O . GLY A 1 112 ? -1.109 -14.382 6.509 1.00 94.19 112 GLY A O 1
ATOM 891 N N . PHE A 1 113 ? 0.275 -12.917 5.525 1.00 94.06 113 PHE A N 1
ATOM 892 C CA . PHE A 1 113 ? -0.795 -11.987 5.173 1.00 94.06 113 PHE A CA 1
ATOM 893 C C . PHE A 1 113 ? -1.573 -12.500 3.958 1.00 94.06 113 PHE A C 1
ATOM 895 O O . PHE A 1 113 ? -1.022 -13.139 3.062 1.00 94.06 113 PHE A O 1
ATOM 902 N N . GLN A 1 114 ? -2.871 -12.205 3.921 1.00 92.12 114 GLN A N 1
ATOM 903 C CA . GLN A 1 114 ? -3.668 -12.434 2.718 1.00 92.12 114 GLN A CA 1
ATOM 904 C C . GLN A 1 114 ? -3.234 -11.453 1.620 1.00 92.12 114 GLN A C 1
ATOM 906 O O . GLN A 1 114 ? -2.900 -10.315 1.963 1.00 92.12 114 GLN A O 1
ATOM 911 N N . PRO A 1 115 ? -3.295 -11.836 0.330 1.00 90.38 115 PRO A N 1
ATOM 912 C CA . PRO A 1 115 ? -2.983 -10.913 -0.753 1.00 90.38 115 PRO A CA 1
ATOM 913 C C . PRO A 1 115 ? -3.794 -9.623 -0.620 1.00 90.38 115 PRO A C 1
ATOM 915 O O . PRO A 1 115 ? -4.980 -9.720 -0.314 1.00 90.38 115 PRO A O 1
ATOM 918 N N . GLY A 1 116 ? -3.200 -8.446 -0.786 1.00 89.44 116 GLY A N 1
ATOM 919 C CA . GLY A 1 116 ?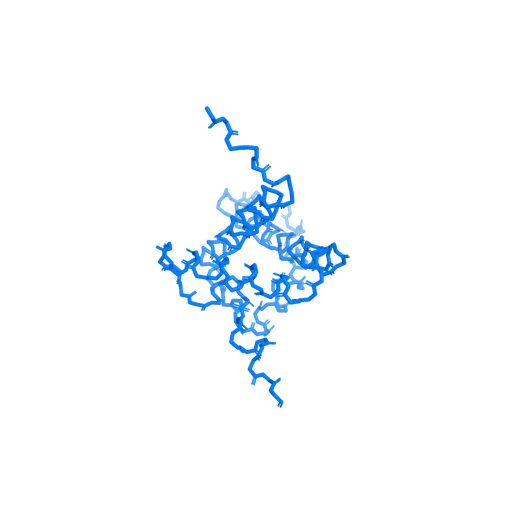 -3.822 -7.128 -0.639 1.00 89.44 116 GLY A CA 1
ATOM 920 C C . GLY A 1 116 ? -4.310 -6.770 0.764 1.00 89.44 116 GLY A C 1
ATOM 921 O O . GLY A 1 116 ? -5.183 -5.912 0.915 1.00 89.44 116 GLY A O 1
ATOM 922 N N . ALA A 1 117 ? -3.789 -7.416 1.811 1.00 90.94 117 ALA A N 1
ATOM 923 C CA . ALA A 1 117 ? -4.070 -7.046 3.204 1.00 90.94 117 ALA A CA 1
ATOM 924 C C . ALA A 1 117 ? -3.614 -5.617 3.555 1.00 90.94 117 ALA A C 1
ATOM 926 O O . ALA A 1 117 ? -4.141 -5.002 4.480 1.00 90.94 117 ALA A O 1
ATOM 927 N N . ASP A 1 118 ? -2.650 -5.079 2.817 1.00 90.62 118 ASP A N 1
ATOM 928 C CA . ASP A 1 118 ? -2.191 -3.696 2.904 1.00 90.62 118 ASP A CA 1
ATOM 929 C C . ASP A 1 118 ? -3.005 -2.739 2.000 1.00 90.62 118 ASP A C 1
ATOM 931 O O . ASP A 1 118 ? -2.734 -1.537 1.956 1.00 90.62 118 ASP A O 1
ATOM 935 N N . GLY A 1 119 ? -4.007 -3.245 1.279 1.00 88.44 119 GLY A N 1
ATOM 936 C CA . GLY A 1 119 ? -4.842 -2.475 0.359 1.00 88.44 119 GLY A CA 1
ATOM 937 C C . GLY A 1 119 ? -4.281 -2.318 -1.053 1.00 88.44 119 GLY A C 1
ATOM 938 O O . GLY A 1 119 ? -4.889 -1.591 -1.835 1.00 88.44 119 GLY A O 1
ATOM 939 N N . ILE A 1 120 ? -3.159 -2.960 -1.397 1.00 85.81 120 ILE A N 1
ATOM 940 C CA . ILE A 1 120 ? -2.678 -3.033 -2.782 1.00 85.81 120 ILE A CA 1
ATOM 941 C C . ILE A 1 120 ? -3.084 -4.378 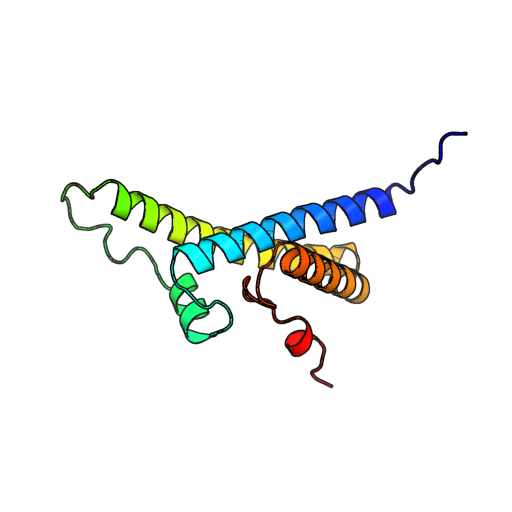-3.367 1.00 85.81 120 ILE A C 1
ATOM 943 O O . ILE A 1 120 ? -2.641 -5.426 -2.921 1.00 85.81 120 ILE A O 1
ATOM 947 N N . ASP A 1 121 ? -3.895 -4.361 -4.416 1.00 83.38 121 ASP A N 1
ATOM 948 C CA . ASP A 1 121 ? -4.129 -5.557 -5.218 1.00 83.38 121 ASP A CA 1
ATOM 949 C C . ASP A 1 121 ? -3.299 -5.459 -6.498 1.00 83.38 121 ASP A C 1
ATOM 951 O O . ASP A 1 121 ? -3.709 -4.830 -7.474 1.00 83.38 121 ASP A O 1
ATOM 955 N N . VAL A 1 122 ? -2.098 -6.046 -6.474 1.00 81.75 122 VAL A N 1
ATOM 956 C CA . VAL A 1 122 ? -1.173 -6.021 -7.618 1.00 81.75 122 VAL A CA 1
ATOM 957 C C . VAL A 1 122 ? -1.761 -6.697 -8.858 1.00 81.75 122 VAL A C 1
ATOM 959 O O . VAL A 1 122 ? -1.435 -6.295 -9.970 1.00 81.75 122 VAL A O 1
ATOM 962 N N . HIS A 1 123 ? -2.644 -7.685 -8.700 1.00 77.75 123 HIS A N 1
ATOM 963 C CA . HIS A 1 123 ? -3.315 -8.309 -9.839 1.00 77.75 123 HIS A CA 1
ATOM 964 C C . HIS A 1 123 ? -4.296 -7.324 -10.461 1.00 77.75 123 HIS A C 1
ATOM 966 O O . HIS A 1 123 ? -4.186 -7.010 -11.642 1.00 77.75 123 HIS A O 1
ATOM 972 N N . ARG A 1 124 ? -5.167 -6.716 -9.650 1.00 76.75 124 ARG A N 1
ATOM 973 C CA . ARG A 1 124 ? -6.095 -5.681 -10.130 1.00 76.75 124 ARG A CA 1
ATOM 974 C C . ARG A 1 124 ? -5.369 -4.497 -10.781 1.00 76.75 124 ARG A C 1
ATOM 976 O O . ARG A 1 124 ? -5.790 -4.040 -11.833 1.00 76.75 124 ARG A O 1
ATOM 983 N N . LEU A 1 125 ? -4.275 -4.021 -10.185 1.00 74.19 125 LEU A N 1
ATOM 984 C CA . LEU A 1 125 ? -3.507 -2.866 -10.673 1.00 74.19 125 LEU A CA 1
ATOM 985 C C . LEU A 1 125 ? -2.863 -3.075 -12.046 1.00 74.19 125 LEU A C 1
ATOM 987 O O . LEU A 1 125 ? -2.550 -2.094 -12.720 1.00 74.19 125 LEU A O 1
ATOM 991 N N . PHE A 1 126 ? -2.610 -4.324 -12.443 1.00 75.38 126 PHE A N 1
ATOM 992 C CA . PHE A 1 126 ? -1.828 -4.615 -13.642 1.00 75.38 126 PHE A CA 1
ATOM 993 C C . PHE A 1 126 ? -2.482 -5.592 -14.626 1.00 75.38 126 PHE A C 1
ATOM 995 O O . PHE A 1 126 ? -1.916 -5.795 -15.701 1.00 75.38 126 PHE A O 1
ATOM 1002 N N . ASP A 1 127 ? -3.625 -6.183 -14.278 1.00 69.19 127 ASP A N 1
ATOM 1003 C CA . ASP A 1 127 ? -4.404 -7.070 -15.151 1.00 69.19 127 ASP A CA 1
ATOM 1004 C C . ASP A 1 127 ? -5.537 -6.326 -15.894 1.00 69.19 127 ASP A C 1
ATOM 1006 O O . ASP A 1 127 ? -6.261 -6.934 -16.684 1.00 69.19 127 ASP A O 1
ATOM 1010 N N . GLU A 1 128 ? -5.654 -5.002 -15.724 1.00 50.62 128 GLU A N 1
ATOM 1011 C CA . GLU A 1 128 ? -6.442 -4.133 -16.610 1.00 50.62 128 GLU A CA 1
ATOM 1012 C C . GLU A 1 128 ? -5.701 -3.964 -17.953 1.00 50.62 128 GLU A C 1
ATOM 1014 O O . GLU A 1 128 ? -4.816 -3.121 -18.109 1.00 50.62 128 GLU A O 1
ATOM 1019 N N . ARG A 1 129 ? -6.029 -4.848 -18.906 1.00 42.81 129 ARG A N 1
ATOM 1020 C CA . ARG A 1 129 ? -5.669 -4.749 -20.330 1.00 42.81 129 ARG A CA 1
ATOM 1021 C C . ARG A 1 129 ? -6.640 -3.870 -21.104 1.00 42.81 129 ARG A C 1
ATOM 1023 O O . ARG A 1 129 ? -7.861 -4.044 -20.899 1.00 42.81 129 ARG A O 1
#

Secondary structure (DSSP, 8-state):
------HHHHHHHHHHHHHHHHHHHHHHHHHHHT--TTSHHHHHHHHH---TTS---S---HHHHHHHHHHHHHHHHHHHHHHHHHHHHHHH-HHHHHHHHHHHHHHHHHTTPPTTTTS--HHHHH---

Mean predicted aligned error: 7.2 Å

Foldseek 3Di:
DDPPPDVVVVVLVVLLVVLLVLLLLLLVLCVVLVAQLQDVVSVVCLQPPDCPDPPDPDPDDPVVVVNVVSSVVSNVSVVVSVVSLVVCCVVPNDVSSLVSVVSSQVVVVVVVGDRCSSNDNSCVVPVPD

Solvent-accessible surface area (backbone atoms only — not comparable to full-atom values): 7421 Å² total; per-residue (Å²): 137,82,78,80,69,56,69,65,60,57,48,52,53,50,53,37,52,54,49,30,53,50,42,50,50,40,23,52,43,27,59,75,70,74,48,53,40,70,40,64,69,52,38,49,46,54,70,64,63,70,70,91,73,79,85,56,101,58,90,72,53,72,68,60,53,50,51,54,50,48,53,53,46,42,41,52,50,55,54,49,48,54,56,49,53,54,49,37,34,74,73,65,32,62,72,53,38,51,52,40,52,51,51,27,51,54,50,38,43,75,73,68,44,60,89,32,47,58,38,56,51,68,62,70,75,66,67,76,124

Nearest PDB structures (foldseek):
  7ubt-assembly1_A  TM=2.933E-01  e=8.235E+00  Homo sapiens

Sequence (129 aa):
MTIDADPRAVRLQRMEASFAELNARIARLAIALGVSLKNENELARVMHQLHAKTESHGFQSTPERRQACQWTELRGLLVLRYGVEKRFVDEVGVTVTRQLLVEAEAHLVRLGFQPGADGIDVHRLFDER